Protein AF-A0A0F2HXN4-F1 (afdb_monomer_lite)

Secondary structure (DSSP, 8-state):
---------PPPPTT--------HHHHHHHHHHHHHHHHHHHHHHHSSSBTTBSS--HHHHHHHHHHHHHHTSPP-STT--SS-TTSHHHHHHHHHHTSGGGHHHHT-

Structure (mmCIF, N/CA/C/O backbone):
data_AF-A0A0F2HXN4-F1
#
_entry.id   AF-A0A0F2HXN4-F1
#
loop_
_atom_site.group_PDB
_atom_site.id
_atom_site.type_symbol
_atom_site.label_atom_id
_atom_site.label_alt_id
_atom_site.label_comp_id
_atom_site.label_asym_id
_atom_site.label_entity_id
_atom_site.label_seq_id
_atom_site.pdbx_PDB_ins_code
_atom_site.Cartn_x
_atom_site.Cartn_y
_atom_site.Cartn_z
_atom_site.occupancy
_atom_site.B_iso_or_equiv
_atom_site.auth_seq_id
_atom_site.auth_comp_id
_atom_site.auth_asym_id
_atom_site.auth_atom_id
_atom_site.pdbx_PDB_model_num
ATOM 1 N N . MET A 1 1 ? 22.383 60.414 -14.526 1.00 39.69 1 MET A N 1
ATOM 2 C CA . MET A 1 1 ? 21.107 59.678 -14.413 1.00 39.69 1 MET A CA 1
ATOM 3 C C . MET A 1 1 ? 21.053 58.673 -15.555 1.00 39.69 1 MET A C 1
ATOM 5 O O . MET A 1 1 ? 20.726 59.053 -16.669 1.00 39.69 1 MET A O 1
ATOM 9 N N . LEU A 1 2 ? 21.508 57.441 -15.307 1.00 36.19 2 LEU A N 1
ATOM 10 C CA . LEU A 1 2 ? 21.426 56.316 -16.250 1.00 36.19 2 LEU A CA 1
ATOM 11 C C . LEU A 1 2 ? 20.092 55.583 -16.026 1.00 36.19 2 LEU A C 1
ATOM 13 O O . LEU A 1 2 ? 19.708 55.429 -14.865 1.00 36.19 2 LEU A O 1
ATOM 17 N N . PRO A 1 3 ? 19.387 55.122 -17.073 1.00 43.66 3 PRO A N 1
ATOM 18 C CA . PRO A 1 3 ? 18.186 54.324 -16.887 1.00 43.66 3 PRO A CA 1
ATOM 19 C C . PRO A 1 3 ? 18.559 52.909 -16.422 1.00 43.66 3 PRO A C 1
ATOM 21 O O . PRO A 1 3 ? 19.454 52.271 -16.976 1.00 43.66 3 PRO A O 1
ATOM 24 N N . LEU A 1 4 ? 17.864 52.426 -15.391 1.00 39.03 4 LEU A N 1
ATOM 25 C CA . LEU A 1 4 ? 17.931 51.042 -14.932 1.00 39.03 4 LEU A CA 1
ATOM 26 C C . LEU A 1 4 ? 17.320 50.130 -16.002 1.00 39.03 4 LEU A C 1
ATOM 28 O O . LEU A 1 4 ? 16.128 50.209 -16.297 1.00 39.03 4 LEU A O 1
ATOM 32 N N . LEU A 1 5 ? 18.148 49.258 -16.574 1.00 36.53 5 LEU A N 1
ATOM 33 C CA . LEU A 1 5 ? 17.720 48.140 -17.406 1.00 36.53 5 LEU A CA 1
ATOM 34 C C . LEU A 1 5 ? 17.000 47.134 -16.499 1.00 36.53 5 LEU A C 1
ATOM 36 O O . LEU A 1 5 ? 17.623 46.354 -15.783 1.00 36.53 5 LEU A O 1
ATOM 40 N N . VAL A 1 6 ? 15.670 47.191 -16.490 1.00 42.88 6 VAL A N 1
ATOM 41 C CA . VAL A 1 6 ? 14.836 46.165 -15.863 1.00 42.88 6 VAL A CA 1
ATOM 42 C C . VAL A 1 6 ? 14.894 44.932 -16.764 1.00 42.88 6 VAL A C 1
ATOM 44 O O . VAL A 1 6 ? 14.144 44.824 -17.734 1.00 42.88 6 VAL A O 1
ATOM 47 N N . CYS A 1 7 ? 15.802 44.002 -16.464 1.00 38.44 7 CYS A N 1
ATOM 48 C CA . CYS A 1 7 ? 15.714 42.636 -16.973 1.00 38.44 7 CYS A CA 1
ATOM 49 C C . CYS A 1 7 ? 14.444 42.006 -16.394 1.00 38.44 7 CYS A C 1
ATOM 51 O O . CYS A 1 7 ? 14.424 41.511 -15.270 1.00 38.44 7 CYS A O 1
ATOM 53 N N . ARG A 1 8 ? 13.352 42.074 -17.156 1.00 42.81 8 ARG A N 1
ATOM 54 C CA . ARG A 1 8 ? 12.136 41.314 -16.888 1.00 42.81 8 ARG A CA 1
ATOM 55 C C . ARG A 1 8 ? 12.438 39.858 -17.233 1.00 42.81 8 ARG A C 1
ATOM 57 O O . ARG A 1 8 ? 12.299 39.468 -18.389 1.00 42.81 8 ARG A O 1
ATOM 64 N N . GLU A 1 9 ? 12.885 39.071 -16.258 1.00 44.56 9 GLU A N 1
ATOM 65 C CA . GLU A 1 9 ? 12.873 37.617 -16.413 1.00 44.56 9 G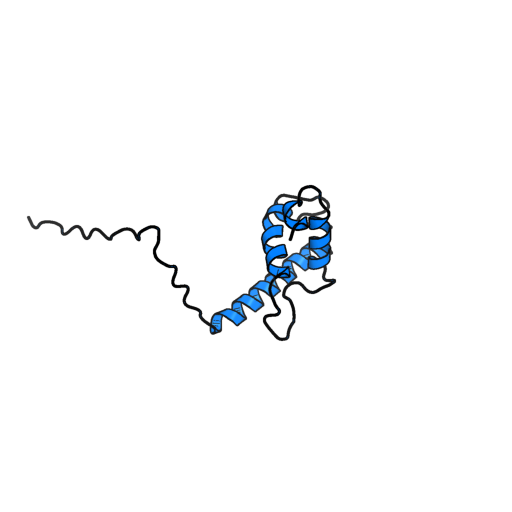LU A CA 1
ATOM 66 C C . GLU A 1 9 ? 11.421 37.192 -16.648 1.00 44.56 9 GLU A C 1
ATOM 68 O O . GLU A 1 9 ? 10.527 37.440 -15.835 1.00 44.56 9 GLU A O 1
ATOM 73 N N . ALA A 1 10 ? 11.167 36.646 -17.834 1.00 44.25 10 ALA A N 1
ATOM 74 C CA . ALA A 1 10 ? 9.869 36.112 -18.188 1.00 44.25 10 ALA A CA 1
ATOM 75 C C . ALA A 1 10 ? 9.570 34.928 -17.262 1.00 44.25 10 ALA A C 1
ATOM 77 O O . ALA A 1 10 ? 10.323 33.956 -17.229 1.00 44.25 10 ALA A O 1
ATOM 78 N N . SER A 1 11 ? 8.465 35.009 -16.517 1.00 54.12 11 SER A N 1
ATOM 79 C CA . SER A 1 11 ? 7.917 33.862 -15.797 1.00 54.12 11 SER A CA 1
ATOM 80 C C . SER A 1 11 ? 7.766 32.685 -16.767 1.00 54.12 11 SER A C 1
ATOM 82 O O . SER A 1 11 ? 7.228 32.883 -17.863 1.00 54.12 11 SER A O 1
ATOM 84 N N . PRO A 1 12 ? 8.222 31.472 -16.409 1.00 49.72 12 PRO A N 1
ATOM 85 C CA . PRO A 1 12 ? 8.050 30.319 -17.274 1.00 49.72 12 PRO A CA 1
ATOM 86 C C . PRO A 1 12 ? 6.553 30.078 -17.482 1.00 49.72 12 PRO A C 1
ATOM 88 O O . PRO A 1 12 ? 5.776 29.971 -16.534 1.00 49.72 12 PRO A O 1
ATOM 91 N N . SER A 1 13 ? 6.159 30.066 -18.753 1.00 51.91 13 SER A N 1
ATOM 92 C CA . SER A 1 13 ? 4.787 29.830 -19.191 1.00 51.91 13 SER A CA 1
ATOM 93 C C . SER A 1 13 ? 4.275 28.472 -18.702 1.00 51.91 13 SER A C 1
ATOM 95 O O . SER A 1 13 ? 4.975 27.457 -18.752 1.00 51.91 13 SER A O 1
ATOM 97 N N . VAL A 1 14 ? 3.027 28.466 -18.229 1.00 48.97 14 VAL A N 1
ATOM 98 C CA . VAL A 1 14 ? 2.248 27.255 -17.949 1.00 48.97 14 VAL A CA 1
ATOM 99 C C . VAL A 1 14 ? 2.158 26.465 -19.258 1.00 48.97 14 VAL A C 1
ATOM 101 O O . VAL A 1 14 ? 1.442 26.869 -20.168 1.00 48.97 14 VAL A O 1
ATOM 104 N N . GLY A 1 15 ? 2.944 25.392 -19.385 1.00 53.56 15 GLY A N 1
ATOM 105 C CA . GLY A 1 15 ? 2.988 24.563 -20.596 1.00 53.56 15 GLY A CA 1
ATOM 106 C C . GLY A 1 15 ? 4.380 24.158 -21.089 1.00 53.56 15 GLY A C 1
ATOM 107 O O . GLY A 1 15 ? 4.468 23.414 -22.063 1.00 53.56 15 GLY A O 1
ATOM 108 N N . ALA A 1 16 ? 5.470 24.592 -20.447 1.00 54.09 16 ALA A N 1
ATOM 109 C CA . ALA A 1 16 ? 6.794 24.076 -20.793 1.00 54.09 16 ALA A CA 1
ATOM 110 C C . ALA A 1 16 ? 6.861 22.554 -20.525 1.00 54.09 16 ALA A C 1
ATOM 112 O O . ALA A 1 16 ? 6.583 22.132 -19.398 1.00 54.09 16 ALA A O 1
ATOM 113 N N . PRO A 1 17 ? 7.229 21.716 -21.515 1.00 52.50 17 PRO A N 1
ATOM 114 C CA . PRO A 1 17 ? 7.370 20.285 -21.299 1.00 52.50 17 PRO A CA 1
ATOM 115 C C . PRO A 1 17 ? 8.449 20.053 -20.243 1.00 52.50 17 PRO A C 1
ATOM 117 O O . PRO A 1 17 ? 9.612 20.422 -20.443 1.00 52.50 17 PRO A O 1
ATOM 120 N N . LEU A 1 18 ? 8.051 19.444 -19.123 1.00 55.31 18 LEU A N 1
ATOM 121 C CA . LEU A 1 18 ? 8.961 18.964 -18.090 1.00 55.31 18 LEU A CA 1
ATOM 122 C C . LEU A 1 18 ? 9.924 17.968 -18.740 1.00 55.31 18 LEU A C 1
ATOM 124 O O . LEU A 1 18 ? 9.622 16.786 -18.887 1.00 55.31 18 LEU A O 1
ATOM 128 N N . HIS A 1 19 ? 11.094 18.453 -19.152 1.00 52.88 19 HIS A N 1
ATOM 129 C CA . HIS A 1 19 ? 12.202 17.607 -19.566 1.00 52.88 19 HIS A CA 1
ATOM 130 C C . HIS A 1 19 ? 12.766 16.941 -18.312 1.00 52.88 19 HIS A C 1
ATOM 132 O O . HIS A 1 19 ? 13.760 17.388 -17.733 1.00 52.88 19 HIS A O 1
ATOM 138 N N . VAL A 1 20 ? 12.104 15.875 -17.865 1.00 60.41 20 VAL A N 1
ATOM 139 C CA . VAL A 1 20 ? 12.642 14.989 -16.839 1.00 60.41 20 VAL A CA 1
ATOM 140 C C . VAL A 1 20 ? 13.825 14.272 -17.476 1.00 60.41 20 VAL A C 1
ATOM 142 O O . VAL A 1 20 ? 13.666 13.333 -18.252 1.00 60.41 20 VAL A O 1
ATOM 145 N N . ARG A 1 21 ? 15.041 14.760 -17.205 1.00 60.84 21 ARG A N 1
ATOM 146 C CA . ARG A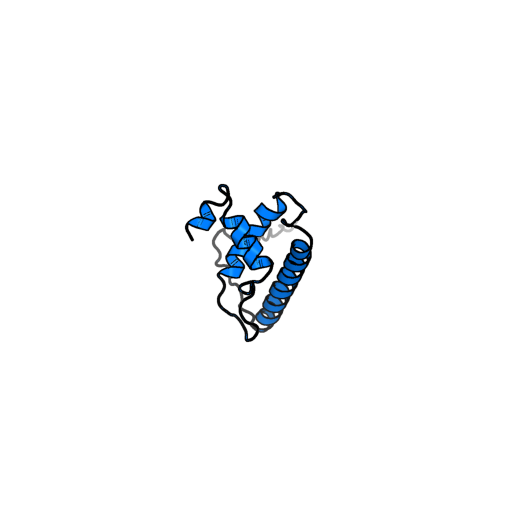 1 21 ? 16.261 14.070 -17.629 1.00 60.84 21 ARG A CA 1
ATOM 147 C C . ARG A 1 21 ? 16.312 12.723 -16.914 1.00 60.84 21 ARG A C 1
ATOM 149 O O . ARG A 1 21 ? 16.594 12.679 -15.716 1.00 60.84 21 ARG A O 1
ATOM 156 N N . TYR A 1 22 ? 16.045 11.648 -17.649 1.00 63.50 22 TYR A N 1
ATOM 157 C CA . TYR A 1 22 ? 16.270 10.288 -17.178 1.00 63.50 22 TYR A CA 1
ATOM 158 C C . TYR A 1 22 ? 17.751 10.131 -16.811 1.00 63.50 22 TYR A C 1
ATOM 160 O O . TYR A 1 22 ? 18.633 10.390 -17.632 1.00 63.50 22 TYR A O 1
ATOM 168 N N . ARG A 1 23 ? 18.017 9.782 -15.550 1.00 66.69 23 ARG A N 1
ATOM 169 C CA . ARG A 1 23 ? 19.359 9.542 -15.010 1.00 66.69 23 ARG A CA 1
ATOM 170 C C . ARG A 1 23 ? 19.414 8.111 -14.472 1.00 66.69 23 ARG A C 1
ATOM 172 O O . ARG A 1 23 ? 18.917 7.897 -13.363 1.00 66.69 23 ARG A O 1
ATOM 179 N N . PRO A 1 24 ? 19.958 7.147 -15.231 1.00 65.00 24 PRO A N 1
ATOM 180 C CA . PRO A 1 24 ? 19.911 5.728 -14.877 1.00 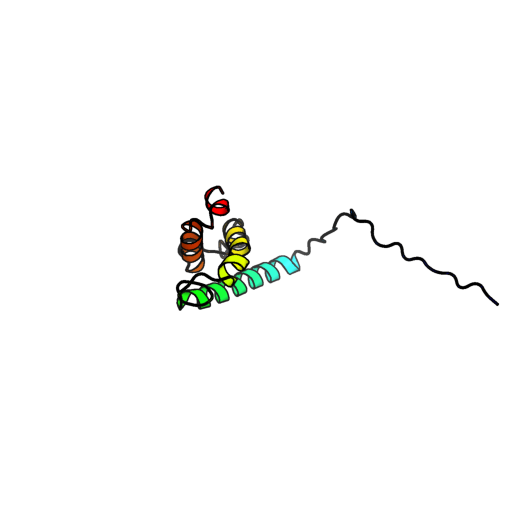65.00 24 PRO A CA 1
ATOM 181 C C . PRO A 1 24 ? 20.604 5.428 -13.541 1.00 65.00 24 PRO A C 1
ATOM 183 O O . PRO A 1 24 ? 20.132 4.591 -12.776 1.00 65.00 24 PRO A O 1
ATOM 186 N N . GLU A 1 25 ? 21.649 6.176 -13.182 1.00 69.75 25 GLU A N 1
ATOM 187 C CA . GLU A 1 25 ? 22.326 6.064 -11.884 1.00 69.75 25 GLU A CA 1
ATOM 188 C C . GLU A 1 25 ? 21.412 6.361 -10.682 1.00 69.75 25 GLU A C 1
ATOM 190 O O . GLU A 1 25 ? 21.674 5.907 -9.568 1.00 69.75 25 GLU A O 1
ATOM 195 N N . ARG A 1 26 ? 20.313 7.098 -10.885 1.00 75.56 26 ARG A N 1
ATOM 196 C CA . ARG A 1 26 ? 19.331 7.367 -9.827 1.00 75.56 26 ARG A CA 1
ATOM 197 C C . ARG A 1 26 ? 18.263 6.285 -9.725 1.00 75.56 26 ARG A C 1
ATOM 199 O O . ARG A 1 26 ? 17.628 6.191 -8.681 1.00 75.56 26 ARG A O 1
ATOM 206 N N . THR A 1 27 ? 18.074 5.470 -10.762 1.00 80.88 27 THR A N 1
ATOM 207 C CA . THR A 1 27 ? 17.042 4.426 -10.786 1.00 80.88 27 THR A CA 1
ATOM 208 C C . THR A 1 27 ? 17.254 3.416 -9.665 1.00 80.88 27 THR A C 1
ATOM 210 O O . THR A 1 27 ? 16.319 3.165 -8.910 1.00 80.88 27 THR A O 1
ATOM 213 N N . LEU A 1 28 ? 18.490 2.938 -9.478 1.00 83.06 28 LEU A N 1
ATOM 214 C CA . LEU A 1 28 ? 18.822 2.019 -8.387 1.00 83.06 28 LEU A CA 1
ATOM 215 C C . LEU A 1 28 ? 18.557 2.647 -7.011 1.00 83.06 28 LEU A C 1
ATOM 217 O O . LEU A 1 28 ? 17.956 2.024 -6.143 1.00 83.06 28 LEU A O 1
ATOM 221 N N . LEU A 1 29 ? 18.961 3.907 -6.815 1.00 85.50 29 LEU A N 1
ATOM 222 C CA . LEU A 1 29 ? 18.713 4.619 -5.559 1.00 85.50 29 LEU A CA 1
ATOM 223 C C . LEU A 1 29 ? 17.214 4.765 -5.275 1.00 85.50 29 LEU A C 1
ATOM 225 O O . LEU A 1 29 ? 16.792 4.578 -4.140 1.00 85.50 29 LEU A O 1
ATOM 229 N N . TYR A 1 30 ? 16.399 5.068 -6.287 1.00 85.94 30 TYR A N 1
ATOM 230 C CA . TYR A 1 30 ? 14.950 5.182 -6.116 1.00 85.94 30 TYR A CA 1
ATOM 231 C C . TYR A 1 30 ? 14.282 3.838 -5.819 1.00 85.94 30 TYR A C 1
ATOM 233 O O . TYR A 1 30 ? 13.403 3.794 -4.961 1.00 85.94 30 TYR A O 1
ATOM 241 N N . GLN A 1 31 ? 14.724 2.750 -6.455 1.00 87.38 31 GLN A N 1
ATOM 242 C CA . GLN A 1 31 ? 14.251 1.394 -6.154 1.00 87.38 31 GLN A CA 1
ATOM 243 C C . GLN A 1 31 ? 14.569 1.008 -4.706 1.00 87.38 31 GLN A C 1
ATOM 245 O O . GLN A 1 31 ? 13.675 0.597 -3.968 1.00 87.38 31 GLN A O 1
ATOM 250 N N . LEU A 1 32 ? 15.815 1.215 -4.268 1.00 90.12 32 LEU A N 1
ATOM 251 C CA . LEU A 1 32 ? 16.227 0.941 -2.889 1.00 90.12 32 LEU A CA 1
ATOM 252 C C . LEU A 1 32 ? 15.447 1.794 -1.881 1.00 90.12 32 LEU A C 1
ATOM 254 O O . LEU A 1 32 ? 15.000 1.273 -0.861 1.00 90.12 32 LEU A O 1
ATOM 258 N N . SER A 1 33 ? 15.224 3.077 -2.177 1.00 91.06 33 SER A N 1
ATOM 259 C CA . SER A 1 33 ? 14.405 3.952 -1.332 1.00 91.06 33 SER A CA 1
ATOM 260 C C . SER A 1 33 ? 12.948 3.496 -1.258 1.00 91.06 33 SER A C 1
ATOM 262 O O . SER A 1 33 ? 12.371 3.513 -0.173 1.00 91.06 33 SER A O 1
ATOM 264 N N . ALA A 1 34 ? 12.353 3.064 -2.374 1.00 90.94 34 ALA A N 1
ATOM 265 C CA . ALA A 1 34 ? 10.991 2.536 -2.389 1.00 90.94 34 ALA A CA 1
ATOM 266 C C . ALA A 1 34 ? 10.883 1.259 -1.544 1.00 90.94 34 ALA A C 1
ATOM 268 O O . ALA A 1 34 ? 9.996 1.157 -0.701 1.00 90.94 34 ALA A O 1
ATOM 269 N N . ARG A 1 35 ? 11.834 0.328 -1.691 1.00 93.12 35 ARG A N 1
ATOM 270 C CA . ARG A 1 35 ? 11.893 -0.898 -0.877 1.00 93.12 35 ARG A CA 1
ATOM 271 C C . ARG A 1 35 ? 12.081 -0.590 0.608 1.00 93.12 35 ARG A C 1
ATOM 273 O O . ARG A 1 35 ? 11.380 -1.156 1.440 1.00 93.12 35 ARG A O 1
ATOM 280 N N . GLY A 1 36 ? 12.972 0.343 0.944 1.00 95.19 36 GLY A N 1
ATOM 281 C CA . GLY A 1 36 ? 13.166 0.796 2.322 1.00 95.19 36 GLY A CA 1
ATOM 282 C C . GLY A 1 36 ? 11.906 1.433 2.914 1.00 95.19 36 GLY A C 1
ATOM 283 O O . GLY A 1 36 ? 11.563 1.164 4.062 1.00 95.19 36 GLY A O 1
ATOM 284 N N . PHE A 1 37 ? 11.181 2.227 2.124 1.00 95.00 37 PHE A N 1
ATOM 285 C CA . PHE A 1 37 ? 9.904 2.802 2.536 1.00 95.00 37 PHE A CA 1
ATOM 286 C C . PHE A 1 37 ? 8.844 1.724 2.797 1.00 95.00 37 PHE A C 1
ATOM 288 O O . PHE A 1 37 ? 8.213 1.742 3.853 1.00 95.00 37 PHE A O 1
ATOM 295 N N . ILE A 1 38 ? 8.691 0.753 1.890 1.00 95.75 38 ILE A N 1
ATOM 296 C CA . ILE A 1 38 ? 7.756 -0.364 2.083 1.00 95.75 38 ILE A CA 1
ATOM 297 C C . ILE A 1 38 ? 8.119 -1.183 3.321 1.00 95.75 38 ILE A C 1
ATOM 299 O O . ILE A 1 38 ? 7.231 -1.486 4.109 1.00 95.75 38 ILE A O 1
ATOM 303 N N . ALA A 1 39 ? 9.402 -1.451 3.570 1.00 95.69 39 ALA A N 1
ATOM 304 C CA . ALA A 1 39 ? 9.826 -2.164 4.775 1.00 95.69 39 ALA A CA 1
ATOM 305 C C . ALA A 1 39 ? 9.409 -1.442 6.073 1.00 95.69 39 ALA A C 1
ATOM 307 O O . ALA A 1 39 ? 9.021 -2.087 7.046 1.00 95.69 39 ALA A O 1
ATOM 308 N N . ILE A 1 40 ? 9.437 -0.103 6.097 1.00 95.69 40 ILE A N 1
ATOM 309 C CA . ILE A 1 40 ? 8.949 0.686 7.241 1.00 95.69 40 ILE A CA 1
ATOM 310 C C . ILE A 1 40 ? 7.433 0.530 7.401 1.00 95.69 40 ILE A C 1
ATOM 312 O O . ILE A 1 40 ? 6.952 0.335 8.518 1.00 95.69 40 ILE A O 1
ATOM 316 N N . VAL A 1 41 ? 6.686 0.600 6.298 1.00 96.00 41 VAL A N 1
ATOM 317 C CA . VAL A 1 41 ? 5.226 0.426 6.300 1.00 96.00 41 VAL A CA 1
ATOM 318 C C . VAL A 1 41 ? 4.847 -0.977 6.779 1.00 96.00 41 VAL A C 1
ATOM 320 O O . VAL A 1 41 ? 3.982 -1.120 7.640 1.00 96.00 41 VAL A O 1
ATOM 323 N N . GLU A 1 42 ? 5.530 -2.014 6.295 1.00 95.88 42 GLU A N 1
ATOM 324 C CA . GLU A 1 42 ? 5.314 -3.392 6.740 1.00 95.88 42 GLU A CA 1
ATOM 325 C C . GLU A 1 42 ? 5.632 -3.573 8.216 1.00 95.88 42 GLU A C 1
ATOM 327 O O . GLU A 1 42 ? 4.852 -4.196 8.934 1.00 95.88 42 GLU A O 1
ATOM 332 N N . GLN A 1 43 ? 6.726 -2.979 8.697 1.00 95.00 43 GLN A N 1
ATOM 333 C CA . GLN A 1 43 ? 7.044 -3.009 10.117 1.00 95.00 43 GLN A CA 1
ATOM 334 C C . GLN A 1 43 ? 5.917 -2.375 10.941 1.00 95.00 43 GLN A C 1
ATOM 336 O O . GLN A 1 43 ? 5.530 -2.947 11.955 1.00 95.00 43 GLN A O 1
ATOM 341 N N . GLN A 1 44 ? 5.361 -1.235 10.522 1.00 93.44 44 GLN A N 1
ATOM 342 C CA . GLN A 1 44 ? 4.249 -0.590 11.234 1.00 93.44 44 GLN A CA 1
ATOM 343 C C . GLN A 1 44 ? 2.991 -1.467 11.248 1.00 93.44 44 GLN A C 1
ATOM 345 O O . GLN A 1 44 ? 2.391 -1.673 12.303 1.00 93.44 44 GLN A O 1
ATOM 350 N N . LEU A 1 45 ? 2.641 -2.043 10.101 1.00 95.69 45 LEU A N 1
ATOM 351 C CA . LEU A 1 45 ? 1.480 -2.922 9.944 1.00 95.69 45 LEU A CA 1
ATOM 352 C C . LEU A 1 45 ? 1.672 -4.308 10.578 1.00 95.69 45 LEU A C 1
ATOM 354 O O . LEU A 1 45 ? 0.699 -5.026 10.790 1.00 95.69 45 LEU A O 1
ATOM 358 N N . SER A 1 46 ? 2.904 -4.702 10.911 1.00 93.31 46 SER A N 1
ATOM 359 C CA . SER A 1 46 ? 3.162 -5.963 11.617 1.00 93.31 46 SER A CA 1
ATOM 360 C C . SER A 1 46 ? 2.663 -5.944 13.069 1.00 93.31 46 SER A C 1
ATOM 362 O O . SER A 1 46 ? 2.403 -7.002 13.639 1.00 93.31 46 SER A O 1
ATOM 364 N N . HIS A 1 47 ? 2.482 -4.751 13.651 1.00 91.62 47 HIS A N 1
ATOM 365 C CA . HIS A 1 47 ? 2.047 -4.563 15.043 1.00 91.62 47 HIS 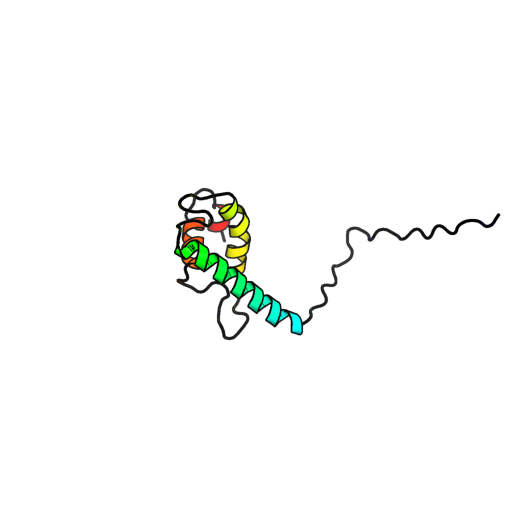A CA 1
ATOM 366 C C . HIS A 1 47 ? 0.594 -4.103 15.182 1.00 91.62 47 HIS A C 1
ATOM 368 O O . HIS A 1 47 ? 0.100 -3.977 16.301 1.00 91.62 47 HIS A O 1
ATOM 374 N N . SER A 1 48 ? -0.086 -3.770 14.085 1.00 93.06 48 SER A N 1
ATOM 375 C CA . SER A 1 48 ? -1.413 -3.148 14.118 1.00 93.06 48 SER A CA 1
ATOM 376 C C . SER A 1 48 ? -2.181 -3.410 12.829 1.00 93.06 48 SER A C 1
ATOM 378 O O . SER A 1 48 ? -1.599 -3.572 11.759 1.00 93.06 48 SER A O 1
ATOM 380 N N . GLN A 1 49 ? -3.510 -3.425 12.910 1.00 94.06 49 GLN A N 1
ATOM 381 C CA . GLN A 1 49 ? -4.351 -3.673 11.738 1.00 94.06 49 GLN A CA 1
ATOM 382 C C . GLN A 1 49 ? -4.241 -2.561 10.670 1.00 94.06 49 GLN A C 1
ATOM 384 O O . GLN A 1 49 ? -4.305 -2.856 9.468 1.00 94.06 49 GLN A O 1
ATOM 389 N N . TRP A 1 50 ? -4.078 -1.310 11.106 1.00 96.62 50 TRP A N 1
ATOM 390 C CA . TRP A 1 50 ? -3.983 -0.099 10.283 1.00 96.62 50 TRP A CA 1
ATOM 391 C C . TRP A 1 50 ? -2.712 0.690 10.622 1.00 96.62 50 TRP A C 1
ATOM 393 O O . TRP A 1 50 ? -2.050 0.415 11.626 1.00 96.62 50 TRP A O 1
ATOM 403 N N . LEU A 1 51 ? -2.369 1.696 9.810 1.00 95.62 51 LEU A N 1
ATOM 404 C CA . LEU A 1 51 ? -1.102 2.433 9.949 1.00 95.62 51 LEU A CA 1
ATOM 405 C C . LEU A 1 51 ? -0.938 3.136 11.306 1.00 95.62 51 LEU A C 1
ATOM 407 O O . LEU A 1 51 ? 0.184 3.358 11.755 1.00 95.62 51 LEU A O 1
ATOM 411 N N . VAL A 1 52 ? -2.048 3.499 11.955 1.00 94.38 52 VAL A N 1
ATOM 412 C CA . VAL A 1 52 ? -2.062 4.197 13.251 1.00 94.38 52 VAL A CA 1
ATOM 413 C C . VAL A 1 52 ? -2.915 3.422 14.267 1.00 94.38 52 VAL A C 1
ATOM 415 O O . VAL A 1 52 ? -3.763 3.987 14.957 1.00 94.38 52 VAL A O 1
ATOM 418 N N . GLY A 1 53 ? -2.704 2.105 14.353 1.00 92.94 53 GLY A N 1
ATOM 419 C CA . GLY A 1 53 ? -3.317 1.240 15.366 1.00 92.94 53 GLY A CA 1
ATOM 420 C C . GLY A 1 53 ? -4.519 0.436 14.862 1.00 92.94 53 GLY A C 1
ATOM 421 O O . GLY A 1 53 ? -4.514 -0.109 13.760 1.00 92.94 53 GLY A O 1
ATOM 422 N N . GLU A 1 54 ? -5.560 0.342 15.690 1.00 94.19 54 GLU A N 1
ATOM 423 C CA . GLU A 1 54 ? -6.687 -0.585 15.483 1.00 94.19 54 GLU A CA 1
ATOM 424 C C . GLU A 1 54 ? -7.789 -0.054 14.558 1.00 94.19 54 GLU A C 1
ATOM 426 O O . GLU A 1 54 ? -8.655 -0.809 14.114 1.00 94.19 54 GLU A O 1
ATOM 431 N N . TYR A 1 55 ? -7.752 1.234 14.204 1.00 93.94 55 TYR A N 1
ATOM 432 C CA . TYR A 1 55 ? -8.786 1.865 13.386 1.00 93.94 55 TYR A CA 1
ATOM 433 C C . TYR A 1 55 ? -8.209 2.539 12.148 1.00 93.94 55 TYR A C 1
ATOM 435 O O . TYR A 1 55 ? -7.154 3.167 12.192 1.00 93.94 55 TYR A O 1
ATOM 443 N N . TYR A 1 56 ? -8.970 2.463 11.057 1.00 94.75 56 TYR A N 1
ATOM 444 C CA . TYR A 1 56 ? -8.670 3.190 9.832 1.00 94.75 56 TYR A CA 1
ATOM 445 C C . TYR A 1 56 ? -8.678 4.698 10.081 1.00 94.75 56 TYR A C 1
ATOM 447 O O . TYR A 1 56 ? -9.610 5.239 10.684 1.00 94.75 56 TYR A O 1
ATOM 455 N N . SER A 1 57 ? -7.661 5.374 9.565 1.00 95.06 57 SER A N 1
ATOM 456 C CA . SER A 1 57 ? -7.377 6.775 9.832 1.00 95.06 57 SER A CA 1
ATOM 457 C C . SER A 1 57 ? -7.053 7.545 8.551 1.00 95.06 57 SER A C 1
ATOM 459 O O . SER A 1 57 ? -6.953 6.994 7.456 1.00 95.06 57 SER A O 1
ATOM 461 N N . MET A 1 58 ? -6.837 8.854 8.694 1.00 95.50 58 MET A N 1
ATOM 462 C CA . MET A 1 58 ? -6.372 9.693 7.590 1.00 95.50 58 MET A CA 1
ATOM 463 C C . MET A 1 58 ? -5.024 9.221 7.024 1.00 95.50 58 MET A C 1
ATOM 465 O O . MET A 1 58 ? -4.791 9.390 5.831 1.00 95.50 58 MET A O 1
ATOM 469 N N . ALA A 1 59 ? -4.157 8.612 7.843 1.00 95.94 59 ALA A N 1
ATOM 470 C CA . ALA A 1 59 ? -2.882 8.079 7.368 1.00 95.94 59 ALA A CA 1
ATOM 471 C C . ALA A 1 59 ? -3.100 6.982 6.318 1.00 95.94 59 ALA A C 1
ATOM 473 O O . ALA A 1 59 ? -2.461 7.002 5.267 1.00 95.94 59 ALA A O 1
ATOM 474 N N . ASP A 1 60 ? -4.058 6.085 6.566 1.00 95.94 60 ASP A N 1
ATOM 475 C CA . ASP A 1 60 ? -4.428 5.018 5.639 1.00 95.94 60 ASP A CA 1
ATOM 476 C C . ASP A 1 60 ? -4.991 5.613 4.344 1.00 95.94 60 ASP A C 1
ATOM 478 O O . ASP A 1 60 ? -4.539 5.256 3.254 1.00 95.94 60 ASP A O 1
ATOM 482 N N . SER A 1 61 ? -5.902 6.588 4.444 1.00 93.56 61 SER A N 1
ATOM 483 C CA . SER A 1 61 ? -6.458 7.294 3.278 1.00 93.56 61 SER A CA 1
ATOM 484 C C . SER A 1 61 ? -5.387 7.963 2.420 1.00 93.56 61 SER A C 1
ATOM 486 O O . SER A 1 61 ? -5.439 7.885 1.196 1.00 93.56 61 SER A O 1
ATOM 488 N N . MET A 1 62 ? -4.422 8.634 3.052 1.00 94.75 62 MET A N 1
ATOM 489 C CA . MET A 1 62 ? -3.370 9.364 2.347 1.00 94.75 62 MET A CA 1
ATOM 490 C C . MET A 1 62 ? -2.376 8.430 1.671 1.00 94.75 62 MET A C 1
ATOM 492 O O . MET A 1 62 ? -1.900 8.743 0.582 1.00 94.75 62 MET A O 1
ATOM 496 N N . LEU A 1 63 ? -2.043 7.309 2.315 1.00 94.88 63 LEU A N 1
ATOM 497 C CA . LEU A 1 63 ? -0.986 6.434 1.829 1.00 94.88 63 LEU A CA 1
ATOM 498 C C . LEU A 1 63 ? -1.485 5.394 0.817 1.00 94.88 63 LEU A C 1
ATOM 500 O O . LEU A 1 63 ? -0.729 4.993 -0.067 1.00 94.88 63 LEU A O 1
ATOM 504 N N . THR A 1 64 ? -2.758 5.000 0.900 1.00 94.31 64 THR A N 1
ATOM 505 C CA . THR A 1 64 ? -3.352 3.963 0.040 1.00 94.31 64 THR A CA 1
ATOM 506 C C . THR A 1 64 ? -3.097 4.178 -1.458 1.00 94.31 64 THR A C 1
ATOM 508 O O . THR A 1 64 ? -2.613 3.234 -2.073 1.00 94.31 64 THR A O 1
ATOM 511 N N . PRO A 1 65 ? -3.333 5.361 -2.069 1.00 92.62 65 PRO A N 1
ATOM 512 C CA . PRO A 1 65 ? -3.126 5.536 -3.512 1.00 92.62 65 PRO A CA 1
ATOM 513 C C . PRO A 1 65 ? -1.679 5.287 -3.953 1.00 92.62 65 PRO A C 1
ATOM 515 O O . PRO A 1 65 ? -1.436 4.819 -5.060 1.00 92.62 65 PRO A O 1
ATOM 518 N N . PHE A 1 66 ? -0.707 5.584 -3.084 1.00 93.19 66 PHE A N 1
ATOM 519 C CA . PHE A 1 66 ? 0.703 5.326 -3.366 1.00 93.19 66 PHE A CA 1
ATOM 520 C C . PHE A 1 66 ? 1.014 3.834 -3.307 1.00 93.19 66 PHE A C 1
ATOM 522 O O . PHE A 1 66 ? 1.701 3.324 -4.183 1.00 93.19 66 PHE A O 1
ATOM 529 N N . LEU A 1 67 ? 0.508 3.136 -2.289 1.00 94.81 67 LEU A N 1
ATOM 530 C CA . LEU A 1 67 ? 0.731 1.699 -2.132 1.00 94.81 67 LEU A CA 1
ATOM 531 C C . LEU A 1 67 ? 0.031 0.900 -3.235 1.00 94.81 67 LEU A C 1
ATOM 533 O O . LEU A 1 67 ? 0.644 0.016 -3.819 1.00 94.81 67 LEU A O 1
ATOM 537 N N . ASP A 1 68 ? -1.205 1.263 -3.568 1.00 93.38 68 ASP A N 1
ATOM 538 C CA . ASP A 1 68 ? -1.963 0.665 -4.667 1.00 93.38 68 ASP A CA 1
ATOM 539 C C . ASP A 1 68 ? -1.230 0.839 -6.006 1.00 93.38 68 ASP A C 1
ATOM 541 O O . ASP A 1 68 ? -0.994 -0.133 -6.723 1.00 93.38 68 ASP A O 1
ATOM 545 N N . HIS A 1 69 ? -0.730 2.051 -6.281 1.00 9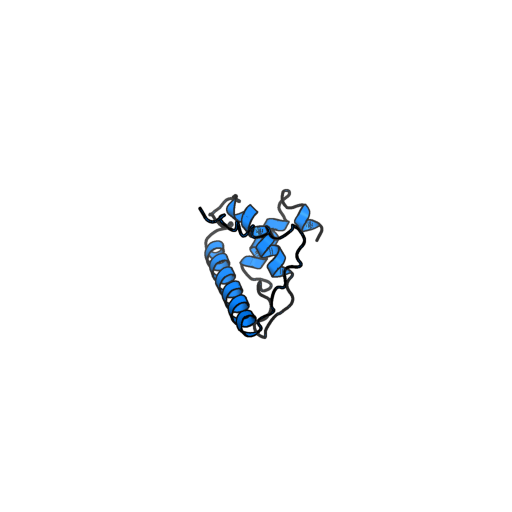1.50 69 HIS A N 1
ATOM 546 C CA . HIS A 1 69 ? 0.103 2.295 -7.454 1.00 91.50 69 HIS A CA 1
ATOM 547 C C . HIS A 1 69 ? 1.373 1.431 -7.461 1.00 91.50 69 HIS A C 1
ATOM 549 O O . HIS A 1 69 ? 1.703 0.858 -8.495 1.00 91.50 69 HIS A O 1
ATOM 555 N N . LEU A 1 70 ? 2.080 1.324 -6.328 1.00 92.06 70 LEU A N 1
ATOM 556 C CA . LEU A 1 70 ? 3.304 0.521 -6.212 1.00 92.06 70 LEU A CA 1
ATOM 557 C C . LEU A 1 70 ? 3.057 -0.980 -6.431 1.00 92.06 70 LEU A C 1
ATOM 559 O O . LEU A 1 70 ? 3.946 -1.650 -6.956 1.00 92.06 70 LEU A O 1
ATOM 563 N N . GLU A 1 71 ? 1.885 -1.503 -6.058 1.00 92.88 71 GLU A N 1
ATOM 564 C CA . GLU A 1 71 ? 1.511 -2.902 -6.316 1.00 92.88 71 GLU A CA 1
ATOM 565 C C . GLU A 1 71 ? 1.355 -3.176 -7.822 1.00 92.88 71 GLU A C 1
ATOM 567 O O . GLU A 1 71 ? 1.742 -4.240 -8.302 1.00 92.88 71 GLU A O 1
ATOM 572 N N . GLY A 1 72 ? 0.858 -2.195 -8.584 1.00 89.69 72 GLY A N 1
ATOM 573 C CA . GLY A 1 72 ? 0.686 -2.292 -10.037 1.00 89.69 72 GLY A CA 1
ATOM 574 C C . GLY A 1 72 ? 1.962 -2.085 -10.866 1.00 89.69 72 GLY A C 1
ATOM 575 O O . GLY A 1 72 ? 1.929 -2.234 -12.090 1.00 89.69 72 GLY A O 1
ATOM 576 N N . ILE A 1 73 ? 3.091 -1.725 -10.246 1.00 89.12 73 ILE A N 1
ATOM 577 C CA . ILE A 1 73 ? 4.351 -1.503 -10.967 1.00 89.12 73 ILE A CA 1
ATOM 578 C C . ILE A 1 73 ? 4.965 -2.852 -11.387 1.00 89.12 73 ILE A C 1
ATOM 580 O O . ILE A 1 73 ? 5.097 -3.754 -10.557 1.00 89.12 73 ILE A O 1
ATOM 584 N N . PRO A 1 74 ? 5.406 -3.005 -12.654 1.00 87.19 74 PRO A N 1
ATOM 585 C CA . PRO A 1 74 ? 6.083 -4.219 -13.099 1.00 87.19 74 PRO A CA 1
ATOM 586 C C . PRO A 1 74 ? 7.393 -4.450 -12.339 1.00 87.19 74 PRO A C 1
ATOM 588 O O . PRO A 1 74 ? 8.027 -3.515 -11.858 1.00 87.19 74 PRO A O 1
ATOM 591 N N . VAL A 1 75 ? 7.842 -5.705 -12.282 1.00 89.62 75 VAL A N 1
ATOM 592 C CA . VAL A 1 75 ? 9.120 -6.075 -11.657 1.00 89.62 75 VAL A CA 1
ATOM 593 C C . VAL A 1 75 ? 10.267 -5.263 -12.268 1.00 89.62 75 VAL A C 1
ATOM 595 O O . VAL A 1 75 ? 10.487 -5.302 -13.478 1.00 89.62 75 VAL A O 1
ATOM 598 N N . LEU A 1 76 ? 10.983 -4.515 -11.423 1.00 83.50 76 LEU A N 1
ATOM 599 C CA . LEU A 1 76 ? 12.008 -3.561 -11.858 1.00 83.50 76 LEU A CA 1
ATOM 600 C C . LEU A 1 76 ? 13.442 -4.105 -11.771 1.00 83.50 76 LEU A C 1
ATOM 602 O O . LEU A 1 76 ? 14.350 -3.516 -12.357 1.00 83.50 76 LEU A O 1
ATOM 606 N N . ASP A 1 77 ? 13.652 -5.174 -11.004 1.00 85.12 77 ASP A N 1
ATOM 607 C CA . ASP A 1 77 ? 14.952 -5.782 -10.721 1.00 85.12 77 ASP A CA 1
ATOM 608 C C . ASP A 1 77 ? 14.787 -7.269 -10.326 1.00 85.12 77 ASP A C 1
ATOM 610 O O . ASP A 1 77 ? 13.677 -7.801 -10.260 1.00 85.12 77 ASP A O 1
ATOM 614 N N . GLU A 1 78 ? 15.896 -7.957 -10.055 1.00 88.69 78 GLU A N 1
ATOM 615 C CA . GLU A 1 78 ? 15.907 -9.381 -9.682 1.00 88.69 78 GLU A CA 1
ATOM 616 C C . GLU A 1 78 ? 15.286 -9.671 -8.302 1.00 88.69 78 GLU A C 1
ATOM 618 O O . GLU A 1 78 ? 15.036 -10.830 -7.976 1.00 88.69 78 GLU A O 1
ATOM 623 N N . GLN A 1 79 ? 15.011 -8.646 -7.487 1.00 88.62 79 GLN A N 1
ATOM 624 C CA . GLN A 1 79 ? 14.400 -8.808 -6.163 1.00 88.62 79 GLN A CA 1
ATOM 625 C C . GLN A 1 79 ? 12.869 -8.944 -6.241 1.00 88.62 79 GLN A C 1
ATOM 627 O O . GLN A 1 79 ? 12.218 -9.144 -5.217 1.00 88.62 79 GLN A O 1
ATOM 632 N N . GLY A 1 80 ? 12.285 -8.853 -7.440 1.00 91.69 80 GLY A N 1
ATOM 633 C CA . GLY A 1 80 ? 10.854 -9.050 -7.665 1.00 91.69 80 GLY A CA 1
ATOM 634 C C . GLY A 1 80 ? 10.023 -7.772 -7.486 1.00 91.69 80 GLY A C 1
ATOM 635 O O . GLY A 1 80 ? 10.566 -6.664 -7.536 1.00 91.69 80 GLY A O 1
ATOM 636 N N . PRO A 1 81 ? 8.695 -7.894 -7.314 1.00 93.81 81 PRO A N 1
ATOM 637 C CA . PRO A 1 81 ? 7.811 -6.750 -7.093 1.00 93.81 81 PRO A CA 1
ATOM 638 C C . PRO A 1 81 ? 8.228 -5.900 -5.881 1.00 93.81 81 PRO A C 1
ATOM 640 O O . PRO A 1 81 ? 8.871 -6.389 -4.949 1.00 93.81 81 PRO A O 1
ATOM 643 N N . ILE A 1 82 ? 7.860 -4.614 -5.885 1.00 94.12 82 ILE A N 1
ATOM 644 C CA . ILE A 1 82 ? 8.092 -3.725 -4.733 1.00 94.12 82 ILE A CA 1
ATOM 645 C C . ILE A 1 82 ? 7.186 -4.118 -3.557 1.00 94.12 82 ILE A C 1
ATOM 647 O O . ILE A 1 82 ? 7.655 -4.168 -2.423 1.00 94.12 82 ILE A O 1
ATOM 651 N N . ILE A 1 83 ? 5.922 -4.443 -3.839 1.00 95.12 83 ILE A N 1
ATOM 652 C CA . ILE A 1 83 ? 4.995 -5.076 -2.895 1.00 95.12 83 ILE A CA 1
ATOM 653 C C . ILE A 1 83 ? 4.874 -6.545 -3.294 1.00 95.12 83 ILE A C 1
ATOM 655 O O . ILE A 1 83 ? 4.350 -6.866 -4.360 1.00 95.12 83 ILE A O 1
ATOM 659 N N . ALA A 1 84 ? 5.416 -7.439 -2.471 1.00 93.38 84 ALA A N 1
ATOM 660 C CA . ALA A 1 84 ? 5.405 -8.868 -2.754 1.00 93.38 84 ALA A CA 1
ATOM 661 C C . ALA A 1 84 ? 4.029 -9.486 -2.456 1.00 93.38 84 ALA A C 1
ATOM 663 O O . ALA A 1 84 ? 3.363 -9.128 -1.488 1.00 93.38 84 ALA A O 1
ATOM 664 N N . ALA A 1 85 ? 3.617 -10.466 -3.262 1.00 92.31 85 ALA A N 1
ATOM 665 C CA . ALA A 1 85 ? 2.397 -11.220 -2.991 1.00 92.31 85 ALA A CA 1
ATOM 666 C C . ALA A 1 85 ? 2.496 -11.946 -1.636 1.00 92.31 85 ALA A C 1
ATOM 668 O O . ALA A 1 85 ? 3.514 -12.572 -1.337 1.00 92.31 85 ALA A O 1
ATOM 669 N N . GLY A 1 86 ? 1.435 -11.866 -0.828 1.00 92.62 86 GLY A N 1
ATOM 670 C CA . GLY A 1 86 ? 1.394 -12.451 0.518 1.00 92.62 86 GLY A CA 1
ATOM 671 C C . GLY A 1 86 ? 2.235 -11.710 1.562 1.00 92.62 86 GLY A C 1
ATOM 672 O O . GLY A 1 86 ? 2.462 -12.244 2.646 1.00 92.62 86 GLY A O 1
ATOM 673 N N . SER A 1 87 ? 2.730 -10.509 1.249 1.00 95.62 87 SER A N 1
ATOM 674 C CA . SER A 1 87 ? 3.380 -9.650 2.234 1.00 95.62 87 SER A CA 1
ATOM 675 C C . SER A 1 87 ? 2.353 -8.925 3.111 1.00 95.62 87 SER A C 1
ATOM 677 O O . SER A 1 87 ? 1.177 -8.809 2.761 1.00 95.62 87 SER A O 1
ATOM 679 N N . VAL A 1 88 ? 2.806 -8.376 4.242 1.00 96.12 88 VAL A N 1
ATOM 680 C CA . VAL A 1 88 ? 1.945 -7.605 5.158 1.00 96.12 88 VAL A CA 1
ATOM 681 C C . VAL A 1 88 ? 1.305 -6.415 4.435 1.00 96.12 88 VAL A C 1
ATOM 683 O O . VAL A 1 88 ? 0.142 -6.087 4.677 1.00 96.12 88 VAL A O 1
ATOM 686 N N . CYS A 1 89 ? 2.049 -5.777 3.527 1.00 95.88 89 CYS A N 1
ATOM 687 C CA . CYS A 1 89 ? 1.538 -4.663 2.737 1.00 95.88 89 CYS A CA 1
ATOM 688 C C . CYS A 1 89 ? 0.462 -5.113 1.731 1.00 95.88 89 CYS A C 1
ATOM 690 O O . CYS A 1 89 ? -0.564 -4.442 1.607 1.00 95.88 89 CYS A O 1
ATOM 692 N N . ALA A 1 90 ? 0.648 -6.265 1.077 1.00 95.62 90 ALA A N 1
ATOM 693 C CA . ALA A 1 90 ? -0.354 -6.835 0.174 1.00 95.62 90 ALA A CA 1
ATOM 694 C C . ALA A 1 90 ? -1.656 -7.181 0.921 1.00 95.62 90 ALA A C 1
ATOM 696 O O . ALA A 1 90 ? -2.744 -6.788 0.495 1.00 95.62 90 ALA A O 1
ATOM 697 N N . ASP A 1 91 ? -1.558 -7.829 2.085 1.00 95.75 91 ASP A N 1
ATOM 698 C CA . ASP A 1 91 ? -2.723 -8.148 2.922 1.00 95.75 91 ASP A CA 1
ATOM 699 C C . ASP A 1 91 ? -3.449 -6.880 3.398 1.00 95.75 91 ASP A C 1
ATOM 701 O O . ASP A 1 91 ? -4.683 -6.812 3.417 1.00 95.75 91 ASP A O 1
ATOM 705 N N . TYR A 1 92 ? -2.692 -5.839 3.753 1.00 96.50 92 TYR A N 1
ATOM 706 C CA . TYR A 1 92 ? -3.245 -4.529 4.083 1.00 96.50 92 TYR A CA 1
ATOM 707 C C . TYR A 1 92 ? -4.015 -3.912 2.905 1.00 96.50 92 TYR A C 1
ATOM 709 O O . TYR A 1 92 ? -5.143 -3.455 3.105 1.00 96.50 92 TYR A O 1
ATOM 717 N N . LEU A 1 93 ? -3.472 -3.939 1.683 1.00 95.38 93 LEU A N 1
ATOM 718 C CA . LEU A 1 93 ? -4.158 -3.416 0.494 1.00 95.38 93 LEU A CA 1
ATOM 719 C C . LEU A 1 93 ? -5.460 -4.168 0.206 1.00 95.38 93 LEU A C 1
ATOM 721 O O . LEU A 1 93 ? -6.482 -3.537 -0.069 1.00 95.38 93 LEU A O 1
ATOM 725 N N . GLN A 1 94 ? -5.470 -5.494 0.365 1.00 94.94 94 GLN A N 1
ATOM 726 C CA . GLN A 1 94 ? -6.696 -6.292 0.260 1.00 94.94 94 GLN A CA 1
ATOM 727 C C . GLN A 1 94 ? -7.751 -5.852 1.286 1.00 94.94 94 GLN A C 1
ATOM 729 O O . GLN A 1 94 ? -8.919 -5.654 0.938 1.00 94.94 94 GLN A O 1
ATOM 734 N N . ARG A 1 95 ? -7.347 -5.605 2.542 1.00 94.69 95 ARG A N 1
ATOM 735 C CA . ARG A 1 95 ? -8.258 -5.063 3.568 1.00 94.69 95 ARG A CA 1
ATOM 736 C C . ARG A 1 95 ? -8.798 -3.687 3.199 1.00 94.69 95 ARG A C 1
ATOM 738 O O . ARG A 1 95 ? -9.968 -3.418 3.466 1.00 94.69 95 ARG A O 1
ATOM 745 N N . VAL A 1 96 ? -7.977 -2.814 2.615 1.00 94.81 96 VAL A N 1
ATOM 746 C CA . VAL A 1 96 ? -8.423 -1.483 2.183 1.00 94.81 96 VAL A CA 1
ATOM 747 C C . VAL A 1 96 ? -9.435 -1.588 1.043 1.00 94.81 96 VAL A C 1
ATOM 749 O O . VAL A 1 96 ? -10.485 -0.953 1.1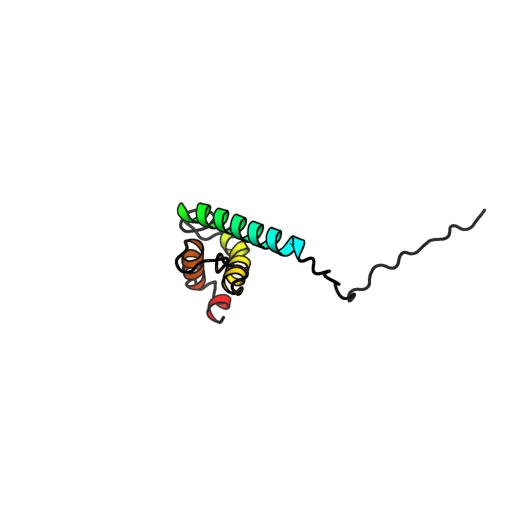30 1.00 94.81 96 VAL A O 1
ATOM 752 N N . ARG A 1 97 ? -9.176 -2.421 0.028 1.00 92.69 97 ARG A N 1
ATOM 753 C CA . ARG A 1 97 ? -10.082 -2.644 -1.116 1.00 92.69 97 ARG A CA 1
ATOM 754 C C . ARG A 1 97 ? -11.435 -3.220 -0.708 1.00 92.69 97 ARG A C 1
ATOM 756 O O . ARG A 1 97 ? -12.451 -2.878 -1.300 1.00 92.69 97 ARG A O 1
ATOM 763 N N . ALA A 1 98 ? -11.471 -4.031 0.348 1.00 92.81 98 ALA A N 1
ATOM 764 C CA . ALA A 1 98 ? -12.717 -4.563 0.897 1.00 92.81 98 ALA A CA 1
ATOM 765 C C . ALA A 1 98 ? -13.605 -3.497 1.579 1.00 92.81 98 ALA A C 1
ATOM 767 O O . ALA A 1 98 ? -14.751 -3.781 1.937 1.00 92.81 98 ALA A O 1
ATOM 768 N N . ARG A 1 99 ? -13.107 -2.271 1.800 1.00 91.75 99 ARG A N 1
ATOM 769 C CA . ARG A 1 99 ? -13.887 -1.194 2.424 1.00 91.75 99 ARG A CA 1
ATOM 770 C C . ARG A 1 99 ? -14.854 -0.584 1.415 1.00 91.75 99 ARG A C 1
ATOM 772 O O . ARG A 1 99 ? -14.461 -0.203 0.320 1.00 91.75 99 ARG A O 1
ATOM 779 N N . SER A 1 100 ? -16.087 -0.318 1.845 1.00 89.25 100 SER A N 1
ATOM 780 C CA . SER A 1 100 ? -17.083 0.396 1.028 1.00 89.25 100 SER A CA 1
ATOM 781 C C . SER A 1 100 ? -16.620 1.787 0.574 1.00 89.25 100 SER A C 1
ATOM 783 O O . SER A 1 100 ? -16.999 2.253 -0.496 1.00 89.25 100 SER A O 1
ATOM 785 N N . SER A 1 101 ? -15.767 2.449 1.363 1.00 86.69 101 SER A N 1
ATOM 786 C CA . SER A 1 101 ? -15.187 3.751 1.019 1.00 86.69 101 SER A CA 1
ATOM 787 C C . SER A 1 101 ? -14.156 3.687 -0.113 1.00 86.69 101 SER A C 1
ATOM 789 O O . SER A 1 101 ? -13.821 4.726 -0.671 1.00 86.69 101 SER A O 1
ATOM 791 N N . ALA A 1 102 ? -13.635 2.502 -0.435 1.00 86.69 102 ALA A N 1
ATOM 792 C CA . ALA A 1 102 ? -12.586 2.289 -1.427 1.00 86.69 102 ALA A CA 1
ATOM 793 C C . ALA A 1 102 ? -13.141 1.871 -2.800 1.00 86.69 102 ALA A C 1
ATOM 795 O O . ALA A 1 102 ? -12.445 1.214 -3.564 1.00 86.69 102 ALA A O 1
ATOM 796 N N . TRP A 1 103 ? -14.381 2.257 -3.124 1.00 80.31 103 TRP A N 1
ATOM 797 C CA . TRP A 1 103 ? -15.066 1.866 -4.364 1.00 80.31 103 TRP A CA 1
ATOM 798 C C . TRP A 1 103 ? -14.227 2.111 -5.630 1.00 80.31 103 TRP A C 1
ATOM 800 O O . TRP A 1 103 ? -14.207 1.267 -6.514 1.00 80.31 103 TRP A O 1
ATOM 810 N N . VAL A 1 104 ? -13.460 3.206 -5.671 1.00 79.19 104 VAL A N 1
ATOM 811 C CA . VAL A 1 104 ? -12.589 3.555 -6.807 1.00 79.19 104 VAL A CA 1
ATOM 812 C C . VAL A 1 104 ? -11.452 2.549 -7.036 1.00 79.19 104 VAL A C 1
ATOM 814 O O . VAL A 1 104 ? -10.982 2.403 -8.156 1.00 79.19 104 VAL A O 1
ATOM 817 N N . LEU A 1 105 ? -11.023 1.832 -5.993 1.00 77.81 105 LEU A N 1
ATOM 818 C CA . LEU A 1 105 ? -9.974 0.810 -6.078 1.00 77.81 105 LEU A CA 1
ATOM 819 C C . LEU A 1 105 ? -10.530 -0.569 -6.458 1.00 77.81 105 LEU A C 1
ATOM 821 O O . LEU A 1 105 ? -9.766 -1.449 -6.831 1.00 77.81 105 LEU A O 1
ATOM 825 N N . ALA A 1 106 ? -11.844 -0.781 -6.336 1.00 64.62 106 ALA A N 1
ATOM 826 C CA . ALA A 1 106 ? -12.491 -2.053 -6.661 1.00 64.62 106 ALA A CA 1
ATOM 827 C C . ALA A 1 106 ? -12.788 -2.215 -8.164 1.00 64.62 106 ALA A C 1
ATOM 829 O O . ALA A 1 106 ? -13.107 -3.314 -8.609 1.00 64.62 106 ALA A O 1
ATOM 830 N N . GLU A 1 107 ? -12.708 -1.126 -8.933 1.00 59.22 107 GLU A N 1
ATOM 831 C CA . GLU A 1 107 ? -12.962 -1.091 -10.382 1.00 59.22 107 GLU A CA 1
ATOM 832 C C . GLU A 1 107 ? -11.680 -1.191 -11.235 1.00 59.22 107 GLU A C 1
ATOM 834 O O . GLU A 1 107 ? -11.769 -1.160 -12.463 1.00 59.22 107 GLU A O 1
ATOM 839 N N . SER A 1 108 ? -10.506 -1.276 -10.596 1.00 54.53 108 SER A N 1
ATOM 840 C CA . SER A 1 108 ? -9.180 -1.332 -11.244 1.00 54.53 108 SER A CA 1
ATOM 841 C C . SER A 1 108 ? -8.713 -2.769 -11.455 1.00 54.53 108 SER A C 1
ATOM 843 O O . SER A 1 108 ? -8.108 -3.031 -12.519 1.00 54.53 108 SER A O 1
#

Sequence (108 aa):
MLPLLVCREASPSVGAPLHVRYRPERTLLYQLSARGFIAIVEQQLSHSQWLVGEYYSMADSMLTPFLDHLEGIPVLDEQGPIIAAGSVCADYLQRVRARSSAWVLAES

pLDDT: mean 81.43, std 18.73, range [36.19, 96.62]

Radius of gyration: 21.22 Å; chains: 1; bounding box: 39×72×37 Å

Foldseek 3Di:
DDDDDPPPPDDPDPDDPPPPPDDPVCVVVVLVVLLVVVVVQLVCLVQAVENVHDDDDVVCVVCLVVLLVQQPDAADDPVGGSDDPPGSSNVSNVVVCPDPVNVVSVVD